Protein AF-A0A1V6IXZ2-F1 (afdb_monomer_lite)

Secondary structure (DSSP, 8-state):
--EEHHHHHTTSS---TTEEEEEEEE--------TT--S----EEEEEEEE-TT--S--TT-EEE--GGG-EE--EES-S-TTEEEEEEEGGG-EE----

Foldseek 3Di:
DEAEPVCQQVVVDADDDQKWKKKWAFDPPPDDDDPPPPDDPGPTQIFTRHGHPVDDPDDGGFGWDFDPVQWAWGRYPPDPDPRITMTMGHPVRIDGPDDD

Structure (mmCIF, N/CA/C/O backbone):
data_AF-A0A1V6IXZ2-F1
#
_entry.id   AF-A0A1V6IXZ2-F1
#
loop_
_atom_site.group_PDB
_atom_site.id
_atom_site.type_symbol
_atom_site.label_atom_id
_atom_site.label_alt_id
_atom_site.label_comp_id
_atom_site.label_asym_id
_atom_site.label_entity_id
_atom_site.label_seq_id
_atom_site.pdbx_PDB_ins_code
_atom_site.Cartn_x
_atom_site.Cartn_y
_atom_site.Cartn_z
_atom_site.occupancy
_atom_site.B_iso_or_equiv
_atom_site.auth_seq_id
_atom_site.auth_comp_id
_atom_site.auth_asym_id
_atom_site.auth_atom_id
_atom_site.pdbx_PDB_model_num
ATOM 1 N N . MET A 1 1 ? 4.655 15.621 9.833 1.00 72.44 1 MET A N 1
ATOM 2 C CA . MET A 1 1 ? 3.452 14.875 10.262 1.00 72.44 1 MET A CA 1
ATOM 3 C C . MET A 1 1 ? 3.804 13.398 10.223 1.00 72.44 1 MET A C 1
ATOM 5 O O . MET A 1 1 ? 4.458 13.004 9.269 1.00 72.44 1 MET A O 1
ATOM 9 N N . LYS A 1 2 ? 3.493 12.631 11.270 1.00 83.12 2 LYS A N 1
ATOM 10 C CA . LYS A 1 2 ? 3.739 11.180 11.342 1.00 83.12 2 LYS A CA 1
ATOM 11 C C . LYS A 1 2 ? 2.387 10.485 11.492 1.00 83.12 2 LYS A C 1
ATOM 13 O O . LYS A 1 2 ? 1.520 11.062 12.144 1.00 83.12 2 LYS A O 1
ATOM 18 N N . ILE A 1 3 ? 2.207 9.325 10.872 1.00 87.56 3 ILE A N 1
ATOM 19 C CA . ILE A 1 3 ? 0.941 8.575 10.873 1.00 87.56 3 ILE A CA 1
ATOM 20 C C . ILE A 1 3 ? 1.142 7.318 11.716 1.00 87.56 3 ILE A C 1
ATOM 22 O O . ILE A 1 3 ? 2.151 6.642 11.544 1.00 87.56 3 ILE A O 1
ATOM 26 N N . ASP A 1 4 ? 0.236 7.003 12.634 1.00 91.12 4 ASP A N 1
ATOM 27 C CA . ASP A 1 4 ? 0.302 5.728 13.350 1.00 91.12 4 ASP A CA 1
ATOM 28 C C . ASP A 1 4 ? -0.159 4.579 12.437 1.00 91.12 4 ASP A C 1
ATOM 30 O O . ASP A 1 4 ? -1.149 4.718 11.713 1.00 91.12 4 ASP A O 1
ATOM 34 N N . GLU A 1 5 ? 0.554 3.449 12.446 1.00 89.88 5 GLU A N 1
ATOM 35 C CA . GLU A 1 5 ? 0.181 2.272 11.652 1.00 89.88 5 GLU A CA 1
ATOM 36 C C . GLU A 1 5 ? -1.262 1.825 11.933 1.00 89.88 5 GLU A C 1
ATOM 38 O O . GLU A 1 5 ? -2.000 1.510 11.000 1.00 89.88 5 GLU A O 1
ATOM 43 N N . GLU A 1 6 ? -1.713 1.840 13.188 1.00 89.62 6 GLU A N 1
ATOM 44 C CA . GLU A 1 6 ? -3.077 1.425 13.517 1.00 89.62 6 GLU A CA 1
ATOM 45 C C . GLU A 1 6 ? -4.114 2.419 12.996 1.00 89.62 6 GLU A C 1
ATOM 47 O O . GLU A 1 6 ? -5.197 2.012 12.581 1.00 89.62 6 GLU A O 1
ATOM 52 N N . GLU A 1 7 ? -3.815 3.716 12.971 1.00 89.88 7 GLU A N 1
ATOM 53 C CA . GLU A 1 7 ? -4.718 4.709 12.379 1.00 89.88 7 GLU A CA 1
ATOM 54 C C . GLU A 1 7 ? -4.836 4.543 10.863 1.00 89.88 7 GLU A C 1
ATOM 56 O O . GLU A 1 7 ? -5.934 4.687 10.317 1.00 89.88 7 GLU A O 1
ATOM 61 N N . LEU A 1 8 ? -3.729 4.201 10.201 1.00 88.81 8 LEU A N 1
ATOM 62 C CA . LEU A 1 8 ? -3.698 3.915 8.770 1.00 88.81 8 LEU A CA 1
ATOM 63 C C . LEU A 1 8 ? -4.505 2.654 8.438 1.00 88.81 8 LEU A C 1
ATOM 65 O O . LEU A 1 8 ? -5.396 2.698 7.595 1.00 88.81 8 LEU A O 1
ATOM 69 N N . LEU A 1 9 ? -4.230 1.542 9.123 1.00 88.81 9 LEU A N 1
ATOM 70 C CA . LEU A 1 9 ? -4.850 0.246 8.826 1.00 88.81 9 LEU A CA 1
ATOM 71 C C . LEU A 1 9 ? -6.330 0.175 9.223 1.00 88.81 9 LEU A C 1
ATOM 73 O O . LEU A 1 9 ? -7.093 -0.555 8.599 1.00 88.81 9 LEU A O 1
ATOM 77 N N . ASN A 1 10 ? -6.756 0.942 10.231 1.00 89.50 10 ASN A N 1
ATOM 78 C CA . ASN A 1 10 ? -8.168 1.035 10.617 1.00 89.50 10 ASN A CA 1
ATOM 79 C C . ASN A 1 10 ? -8.953 2.079 9.799 1.00 89.50 10 ASN A C 1
ATOM 81 O O . ASN A 1 10 ? -10.112 2.346 10.112 1.00 89.50 10 ASN A O 1
ATOM 85 N N . GLY A 1 11 ? -8.334 2.713 8.795 1.00 84.25 11 GLY A N 1
ATOM 86 C CA . GLY A 1 11 ? -8.993 3.695 7.930 1.00 84.25 11 GLY A CA 1
ATOM 87 C C . GLY A 1 11 ? -9.352 5.019 8.615 1.00 84.25 11 GLY A C 1
ATOM 88 O O . GLY A 1 11 ? -10.169 5.773 8.092 1.00 84.25 11 GLY A O 1
ATOM 89 N N . LYS A 1 12 ? -8.759 5.332 9.778 1.00 88.44 12 LYS A N 1
ATOM 90 C CA . LYS A 1 12 ? -8.908 6.655 10.419 1.00 88.44 12 LYS A CA 1
ATOM 91 C C . LYS A 1 12 ? -8.182 7.733 9.624 1.00 88.44 12 LYS A C 1
ATOM 93 O O . LYS A 1 12 ? -8.614 8.884 9.596 1.00 88.44 12 LYS A O 1
ATOM 98 N N . TRP A 1 13 ? -7.081 7.350 8.984 1.00 89.94 13 TRP A N 1
ATOM 99 C CA . TRP A 1 13 ? -6.377 8.175 8.019 1.00 89.94 13 TRP A CA 1
ATOM 100 C C . TRP A 1 13 ? -6.691 7.689 6.604 1.00 89.94 13 TRP A C 1
ATOM 102 O O . TRP A 1 13 ? -6.533 6.508 6.303 1.00 89.94 13 TRP A O 1
ATOM 112 N N . ILE A 1 14 ? -7.128 8.603 5.736 1.00 88.69 14 ILE A N 1
ATOM 113 C CA . ILE A 1 14 ? -7.563 8.287 4.372 1.00 88.69 14 ILE A CA 1
ATOM 114 C C . ILE A 1 14 ? -6.770 9.159 3.390 1.00 88.69 14 ILE A C 1
ATOM 116 O O . ILE A 1 14 ? -6.729 10.384 3.576 1.00 88.69 14 ILE A O 1
ATOM 120 N N . PRO A 1 15 ? -6.135 8.569 2.359 1.00 90.00 15 PRO A N 1
ATOM 121 C CA . PRO A 1 15 ? -5.463 9.340 1.322 1.00 90.00 15 PRO A CA 1
ATOM 122 C C . PRO A 1 15 ? -6.478 10.145 0.495 1.00 90.00 15 PRO A C 1
ATOM 124 O O . PRO A 1 15 ? -7.631 9.756 0.352 1.00 90.00 15 PRO A O 1
ATOM 127 N N . ARG A 1 16 ? -6.040 11.285 -0.044 1.00 90.06 16 ARG A N 1
ATOM 128 C CA . ARG A 1 16 ? -6.844 12.181 -0.897 1.00 90.06 16 ARG A CA 1
ATOM 129 C C . ARG A 1 16 ? -6.164 12.404 -2.243 1.00 90.06 16 ARG A C 1
ATOM 131 O O . ARG A 1 16 ? -5.010 12.014 -2.406 1.00 90.06 16 ARG A O 1
ATOM 138 N N . ASP A 1 17 ? -6.822 13.101 -3.161 1.00 89.81 17 ASP A N 1
ATOM 139 C CA . ASP A 1 17 ? -6.300 13.498 -4.472 1.00 89.81 17 ASP A CA 1
ATOM 140 C C . ASP A 1 17 ? -5.939 12.313 -5.380 1.00 89.81 17 ASP A C 1
ATOM 142 O O . ASP A 1 17 ? -4.899 12.334 -6.043 1.00 89.81 17 ASP A O 1
ATOM 146 N N . GLN A 1 18 ? -6.757 11.262 -5.420 1.00 90.44 18 GLN A N 1
ATOM 147 C CA . GLN A 1 18 ? -6.491 10.045 -6.202 1.00 90.44 18 GLN A CA 1
ATOM 148 C C . GLN A 1 18 ? -5.194 9.336 -5.763 1.00 90.44 18 GLN A C 1
ATOM 150 O O . GLN A 1 18 ? -4.518 8.678 -6.565 1.00 90.44 18 GLN A O 1
ATOM 155 N N . ASN A 1 19 ? -4.800 9.514 -4.497 1.00 92.38 19 ASN A N 1
ATOM 156 C CA . ASN A 1 19 ? -3.670 8.803 -3.913 1.00 92.38 19 ASN A CA 1
ATOM 157 C C . ASN A 1 19 ? -4.116 7.450 -3.354 1.00 92.38 19 ASN A C 1
ATOM 159 O O . ASN A 1 19 ? -5.209 7.282 -2.819 1.00 92.38 19 ASN A O 1
ATOM 163 N N . VAL A 1 20 ? -3.206 6.493 -3.424 1.00 92.50 20 VAL A N 1
ATOM 164 C CA . VAL A 1 20 ? -3.357 5.145 -2.891 1.00 92.50 20 VAL A CA 1
ATOM 165 C C . VAL A 1 20 ? -2.156 4.872 -2.009 1.00 92.50 20 VAL A C 1
ATOM 167 O O . VAL A 1 20 ? -1.022 5.135 -2.414 1.00 92.50 20 VAL A O 1
ATOM 170 N N . VAL A 1 21 ? -2.398 4.355 -0.810 1.00 94.31 21 VAL A N 1
ATOM 171 C CA . VAL A 1 21 ? -1.346 3.896 0.092 1.00 94.31 21 VAL A CA 1
ATOM 172 C C . VAL A 1 21 ? -1.142 2.408 -0.091 1.00 94.31 21 VAL A C 1
ATOM 174 O O . VAL A 1 21 ? -2.093 1.624 -0.077 1.00 94.31 21 VAL A O 1
ATOM 177 N N . VAL A 1 22 ? 0.119 2.025 -0.207 1.00 93.00 22 VAL A N 1
ATOM 178 C CA . VAL A 1 22 ? 0.554 0.644 -0.320 1.00 93.00 22 VAL A CA 1
ATOM 179 C C . VAL A 1 22 ? 1.515 0.286 0.809 1.00 93.00 22 VAL A C 1
ATOM 181 O O . VAL A 1 22 ? 2.328 1.105 1.242 1.00 93.00 22 VAL A O 1
ATOM 184 N N . ALA A 1 23 ? 1.422 -0.955 1.271 1.00 92.44 23 ALA A N 1
ATOM 185 C CA . ALA A 1 23 ? 2.417 -1.607 2.102 1.00 92.44 23 ALA A CA 1
ATOM 186 C C . ALA A 1 23 ? 3.344 -2.429 1.207 1.00 92.44 23 ALA A C 1
ATOM 188 O O . ALA A 1 23 ? 2.896 -3.274 0.432 1.00 92.44 23 ALA A O 1
ATOM 189 N N . ILE A 1 24 ? 4.639 -2.178 1.328 1.00 89.62 24 ILE A N 1
ATOM 190 C CA . ILE A 1 24 ? 5.702 -2.825 0.572 1.00 89.62 24 ILE A CA 1
ATOM 191 C C . ILE A 1 24 ? 6.412 -3.766 1.533 1.00 89.62 24 ILE A C 1
ATOM 193 O O . ILE A 1 24 ? 7.138 -3.316 2.422 1.00 89.62 24 ILE A O 1
ATOM 197 N N . ARG A 1 25 ? 6.217 -5.075 1.362 1.00 86.38 25 ARG A N 1
ATOM 198 C CA . ARG A 1 25 ? 6.94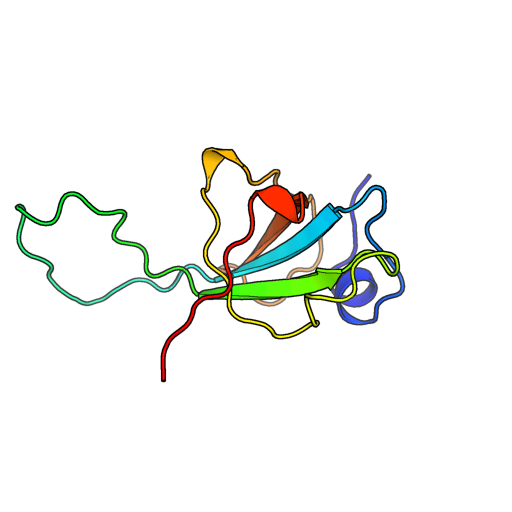9 -6.076 2.144 1.00 86.38 25 ARG A CA 1
ATOM 199 C C . ARG A 1 25 ? 8.247 -6.437 1.447 1.00 86.38 25 ARG A C 1
ATOM 201 O O . ARG A 1 25 ? 8.256 -6.913 0.312 1.00 86.38 25 ARG A O 1
ATOM 208 N N . GLN A 1 26 ? 9.360 -6.219 2.134 1.00 76.00 26 GLN A N 1
ATOM 209 C CA . GLN A 1 26 ? 10.674 -6.639 1.665 1.00 76.00 26 GLN A CA 1
ATOM 210 C C . GLN A 1 26 ? 10.893 -8.113 2.010 1.00 76.00 26 GLN A C 1
ATOM 212 O O . GLN A 1 26 ? 11.428 -8.462 3.061 1.00 76.00 26 GLN A O 1
ATOM 217 N N . THR A 1 27 ? 10.472 -9.009 1.122 1.00 60.16 27 THR A N 1
ATOM 218 C CA . THR A 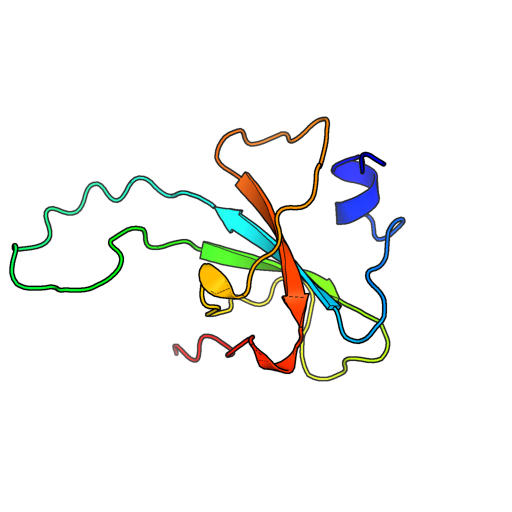1 27 ? 10.842 -10.422 1.213 1.00 60.16 27 THR A CA 1
ATOM 219 C C . THR A 1 27 ? 12.288 -10.582 0.756 1.00 60.16 27 THR A C 1
ATOM 221 O O . THR A 1 27 ? 12.605 -10.326 -0.405 1.00 60.16 27 THR A O 1
ATOM 224 N N . LYS A 1 28 ? 13.188 -11.006 1.656 1.00 52.34 28 LYS A N 1
ATOM 225 C CA . LYS A 1 28 ? 14.514 -11.496 1.254 1.00 52.34 28 LYS A CA 1
ATOM 226 C C . LYS A 1 28 ? 14.296 -12.718 0.365 1.00 52.34 28 LYS A C 1
ATOM 228 O O . LYS A 1 28 ? 13.927 -13.781 0.861 1.00 52.34 28 LYS A O 1
ATOM 233 N N . SER A 1 29 ? 14.472 -12.559 -0.941 1.00 46.75 29 SER A N 1
ATOM 234 C CA . SER A 1 29 ? 14.433 -13.691 -1.857 1.00 46.75 29 SER A CA 1
ATOM 235 C C . SER A 1 29 ? 15.669 -14.553 -1.585 1.00 46.75 29 SER A C 1
ATOM 237 O O . SER A 1 29 ? 16.791 -14.116 -1.809 1.00 46.75 29 SER A O 1
ATOM 239 N N . ASN A 1 30 ? 15.479 -15.769 -1.066 1.00 42.25 30 ASN A N 1
ATOM 240 C CA . ASN A 1 30 ? 16.538 -16.785 -0.952 1.00 42.25 30 ASN A CA 1
ATOM 241 C C . ASN A 1 30 ? 16.765 -17.527 -2.290 1.00 42.25 30 ASN A C 1
ATOM 243 O O . ASN A 1 30 ? 17.363 -18.601 -2.318 1.00 42.25 30 ASN A O 1
ATOM 247 N N . VAL A 1 31 ? 16.246 -16.990 -3.397 1.00 42.62 31 VAL A N 1
ATOM 248 C CA . VAL A 1 31 ? 16.361 -17.583 -4.729 1.00 42.62 31 VAL A CA 1
ATOM 249 C C . VAL A 1 31 ? 17.618 -17.027 -5.392 1.00 42.62 31 VAL A C 1
ATOM 251 O O . VAL A 1 31 ? 17.744 -15.820 -5.570 1.00 42.62 31 VAL A O 1
ATOM 254 N N . ILE A 1 32 ? 18.555 -17.910 -5.739 1.00 42.62 32 ILE A N 1
ATOM 255 C CA . ILE A 1 32 ? 19.715 -17.577 -6.572 1.00 42.62 32 ILE A CA 1
ATOM 256 C C . ILE A 1 32 ? 19.188 -17.367 -7.994 1.00 42.62 32 ILE A C 1
ATOM 258 O O . ILE A 1 32 ? 18.769 -18.327 -8.641 1.00 42.62 32 ILE A O 1
ATOM 262 N N . ILE A 1 33 ? 19.164 -16.120 -8.457 1.00 47.41 33 ILE A N 1
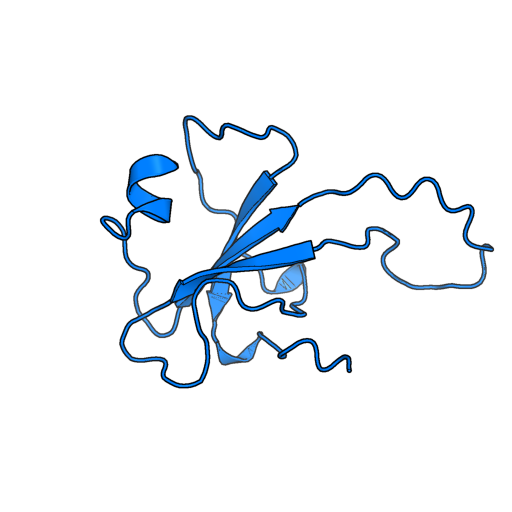ATOM 263 C CA . ILE A 1 33 ? 18.690 -15.750 -9.793 1.00 47.41 33 ILE A CA 1
ATOM 264 C C . ILE A 1 33 ? 19.929 -15.482 -10.667 1.00 47.41 33 ILE A C 1
ATOM 266 O O . ILE A 1 33 ? 20.831 -14.764 -10.235 1.00 47.41 33 ILE A O 1
ATOM 270 N N . PRO A 1 34 ? 20.050 -16.115 -11.850 1.00 35.38 34 PRO A N 1
ATOM 271 C CA . PRO A 1 34 ? 21.229 -15.987 -12.702 1.00 35.38 34 PRO A CA 1
ATOM 272 C C . PRO A 1 34 ? 21.386 -14.560 -13.251 1.00 35.38 34 PRO A C 1
ATOM 274 O O . PRO A 1 34 ? 20.409 -13.938 -13.665 1.00 35.38 34 PRO A O 1
ATOM 277 N N . GLU A 1 35 ? 22.637 -14.088 -13.318 1.00 40.69 35 GLU A N 1
ATOM 278 C CA . GLU A 1 35 ? 23.107 -12.707 -13.593 1.00 40.69 35 GLU A CA 1
ATOM 279 C C . GLU A 1 35 ? 22.609 -12.036 -14.894 1.00 40.69 35 GLU A C 1
ATOM 281 O O . GLU A 1 35 ? 22.972 -10.902 -15.194 1.00 40.69 35 GLU A O 1
ATOM 286 N N . THR A 1 36 ? 21.771 -12.701 -15.688 1.00 40.25 36 THR A N 1
ATOM 287 C CA . THR A 1 36 ? 21.188 -12.157 -16.927 1.00 40.25 36 THR A CA 1
ATOM 288 C C . THR A 1 36 ? 19.754 -11.647 -16.760 1.00 40.25 36 THR A C 1
ATOM 290 O O . THR A 1 36 ? 19.225 -11.010 -17.674 1.00 40.25 36 THR A O 1
ATOM 293 N N . ALA A 1 37 ? 19.127 -11.859 -15.598 1.00 43.66 37 ALA A N 1
ATOM 294 C CA . ALA A 1 37 ? 17.835 -11.270 -15.264 1.00 43.66 37 ALA A CA 1
ATOM 295 C C . ALA A 1 37 ? 18.028 -9.821 -14.794 1.00 43.66 37 ALA A C 1
ATOM 297 O O . ALA A 1 37 ? 18.272 -9.530 -13.629 1.00 43.66 37 ALA A O 1
ATOM 298 N N . ASN A 1 38 ? 17.939 -8.883 -15.732 1.00 42.03 38 ASN A N 1
ATOM 299 C CA . ASN A 1 38 ? 18.056 -7.450 -15.476 1.00 42.03 38 ASN A CA 1
ATOM 300 C C . ASN A 1 38 ? 16.764 -6.889 -14.835 1.00 42.03 38 ASN A C 1
ATOM 302 O O . ASN A 1 38 ? 16.113 -5.998 -15.384 1.00 42.03 38 ASN A O 1
ATOM 306 N N . THR A 1 39 ? 16.326 -7.461 -13.712 1.00 41.56 39 THR A N 1
ATOM 307 C CA . THR A 1 39 ? 15.021 -7.176 -13.102 1.00 41.56 39 THR A CA 1
ATOM 308 C C . THR A 1 39 ? 15.098 -7.214 -11.582 1.00 41.56 39 THR A C 1
ATOM 310 O O . THR A 1 39 ? 14.979 -8.278 -11.005 1.00 41.56 39 THR A O 1
ATOM 313 N N . SER A 1 40 ? 15.235 -6.045 -10.942 1.00 44.00 40 SER A N 1
ATOM 314 C CA . SER A 1 40 ? 14.598 -5.700 -9.653 1.00 44.00 40 SER A CA 1
ATOM 315 C C . SER A 1 40 ? 14.321 -6.881 -8.692 1.00 44.00 40 SER A C 1
ATOM 317 O O . SER A 1 40 ? 13.166 -7.135 -8.349 1.00 44.00 40 SER A O 1
ATOM 319 N N . ASP A 1 41 ? 15.361 -7.592 -8.245 1.00 42.62 41 ASP A N 1
ATOM 320 C CA . ASP A 1 41 ? 15.264 -8.890 -7.543 1.00 42.62 41 ASP A CA 1
ATOM 321 C C . ASP A 1 41 ? 14.843 -8.823 -6.069 1.00 42.62 41 ASP A C 1
ATOM 323 O O . ASP A 1 41 ? 15.182 -9.652 -5.222 1.00 42.62 41 ASP A O 1
ATOM 327 N N . TYR A 1 42 ? 13.999 -7.858 -5.762 1.00 46.19 42 TYR A N 1
ATOM 328 C CA . TYR A 1 42 ? 13.095 -7.988 -4.650 1.00 46.19 42 TYR A CA 1
ATOM 329 C C . TYR A 1 42 ? 11.703 -8.200 -5.236 1.00 46.19 42 TYR A C 1
ATOM 331 O O . TYR A 1 42 ? 11.069 -7.278 -5.756 1.00 46.19 42 TYR A O 1
ATOM 339 N N . LEU A 1 43 ? 11.208 -9.433 -5.131 1.00 51.97 43 LEU A N 1
ATOM 340 C CA . LEU A 1 43 ? 9.776 -9.697 -5.199 1.00 51.97 43 LEU A CA 1
ATOM 341 C C . LEU A 1 43 ? 9.143 -8.985 -4.005 1.00 51.97 43 LEU A C 1
ATOM 343 O O . LEU A 1 43 ? 9.022 -9.540 -2.913 1.00 51.97 43 LEU A O 1
ATOM 347 N N . HIS A 1 44 ? 8.824 -7.713 -4.196 1.00 64.25 44 HIS A N 1
ATOM 348 C CA . HIS A 1 44 ? 8.079 -6.947 -3.226 1.00 64.25 44 HIS A CA 1
ATOM 349 C C . HIS A 1 44 ? 6.612 -7.282 -3.420 1.00 64.25 44 HIS A C 1
ATOM 351 O O . HIS A 1 44 ? 6.020 -6.978 -4.457 1.00 64.25 44 HIS A O 1
ATOM 357 N N . ASP A 1 45 ? 6.028 -7.930 -2.420 1.00 78.38 45 ASP A N 1
ATOM 358 C CA . ASP A 1 45 ? 4.580 -7.969 -2.319 1.00 78.38 45 ASP A CA 1
ATOM 359 C C . ASP A 1 45 ? 4.129 -6.560 -1.914 1.00 78.38 45 ASP A C 1
ATOM 361 O O . ASP A 1 45 ? 4.318 -6.129 -0.773 1.00 78.38 45 ASP A O 1
ATOM 365 N N . ILE A 1 46 ? 3.600 -5.828 -2.898 1.00 87.81 46 ILE A N 1
ATOM 366 C CA . ILE A 1 46 ? 3.008 -4.505 -2.720 1.00 87.81 46 ILE A CA 1
ATOM 367 C C . ILE A 1 46 ? 1.498 -4.692 -2.615 1.00 87.81 46 ILE A C 1
ATOM 369 O O . ILE A 1 46 ? 0.856 -5.175 -3.551 1.00 87.81 46 ILE A O 1
ATOM 373 N N . ILE A 1 47 ? 0.948 -4.338 -1.459 1.00 90.75 47 ILE A N 1
ATOM 374 C CA . ILE A 1 47 ? -0.461 -4.535 -1.118 1.00 90.75 47 ILE A CA 1
ATOM 375 C C . ILE A 1 47 ? -1.089 -3.175 -0.852 1.00 90.75 47 ILE A C 1
ATOM 377 O O . ILE A 1 47 ? -0.530 -2.370 -0.111 1.00 90.75 47 ILE A O 1
ATOM 381 N N . VAL A 1 48 ? -2.257 -2.916 -1.424 1.00 91.31 48 VAL A N 1
ATOM 382 C CA . VAL A 1 48 ? -3.029 -1.701 -1.149 1.00 91.31 48 VAL A CA 1
ATOM 383 C C . VAL A 1 48 ? -3.565 -1.741 0.284 1.00 91.31 48 VAL A C 1
ATOM 385 O O . VAL A 1 48 ? -4.215 -2.706 0.674 1.00 91.31 48 VAL A O 1
ATOM 388 N N . VAL A 1 49 ? -3.313 -0.696 1.074 1.00 93.06 49 VAL A N 1
ATOM 389 C CA . VAL A 1 49 ? -3.768 -0.608 2.479 1.00 93.06 49 VAL A CA 1
ATOM 390 C C . VAL A 1 49 ? -4.729 0.543 2.738 1.00 93.06 49 VAL A C 1
ATOM 392 O O . VAL A 1 49 ? -5.516 0.470 3.675 1.00 93.06 49 VAL A O 1
ATOM 395 N N . ALA A 1 50 ? -4.708 1.580 1.903 1.00 93.31 50 ALA A N 1
ATOM 396 C CA . ALA A 1 50 ? -5.712 2.633 1.928 1.00 93.31 50 ALA A CA 1
ATOM 397 C C . ALA A 1 50 ? -5.903 3.197 0.522 1.00 93.31 50 ALA A C 1
ATOM 399 O O . ALA A 1 50 ? -4.945 3.334 -0.241 1.00 93.31 50 ALA A O 1
ATOM 400 N N . VAL A 1 51 ? -7.139 3.539 0.187 1.00 92.94 51 VAL A N 1
ATOM 401 C CA . VAL A 1 51 ? -7.532 4.034 -1.132 1.00 92.94 51 VAL A CA 1
ATOM 402 C C . VAL A 1 51 ? -8.337 5.309 -0.930 1.00 92.94 51 VAL A C 1
ATOM 404 O O . VAL A 1 51 ? -9.113 5.403 0.022 1.00 92.94 51 VAL A O 1
ATOM 407 N N . ASP A 1 52 ? -8.120 6.298 -1.792 1.00 93.44 52 ASP A N 1
ATOM 408 C CA . ASP A 1 52 ? -8.982 7.475 -1.843 1.00 93.44 52 ASP A CA 1
ATOM 409 C C . ASP A 1 52 ? -10.412 7.029 -2.218 1.00 93.44 52 ASP A C 1
ATOM 411 O O . ASP A 1 52 ? -10.561 6.318 -3.213 1.00 93.44 52 ASP A O 1
ATOM 415 N N . PRO A 1 53 ? -11.462 7.416 -1.469 1.00 90.56 53 PRO A N 1
ATOM 416 C CA . PRO A 1 53 ? -12.849 7.039 -1.751 1.00 90.56 53 PRO A CA 1
ATOM 417 C C . PRO A 1 53 ? -13.335 7.345 -3.175 1.00 90.56 53 PRO A C 1
ATOM 419 O O . PRO A 1 53 ? -14.287 6.716 -3.641 1.00 90.56 53 PRO A O 1
ATOM 422 N N . ASP A 1 54 ? -12.703 8.293 -3.868 1.00 91.19 54 ASP A N 1
ATOM 423 C CA . ASP A 1 54 ? -13.034 8.626 -5.255 1.00 91.19 54 ASP A CA 1
ATOM 424 C C . ASP A 1 54 ? -12.540 7.571 -6.268 1.00 91.19 54 ASP A C 1
ATOM 426 O O . ASP A 1 54 ? -12.972 7.569 -7.425 1.00 91.19 54 ASP A O 1
ATOM 430 N N . ILE A 1 55 ? -11.658 6.657 -5.858 1.00 89.31 55 ILE A N 1
ATOM 431 C CA . ILE A 1 55 ? -11.128 5.567 -6.682 1.00 89.31 55 ILE A CA 1
ATOM 432 C C . ILE A 1 55 ? -12.026 4.335 -6.532 1.00 89.31 55 ILE A C 1
ATOM 434 O O . ILE A 1 55 ? -12.153 3.772 -5.448 1.00 89.31 55 ILE A O 1
ATOM 438 N N . LYS A 1 56 ? -12.616 3.870 -7.639 1.00 86.00 56 LYS A N 1
ATOM 439 C CA . LYS A 1 56 ? -13.539 2.714 -7.645 1.00 86.00 56 LYS A CA 1
ATOM 440 C C . LYS A 1 56 ? -12.909 1.396 -8.096 1.00 86.00 56 LYS A C 1
ATOM 442 O O . LYS A 1 56 ? -13.479 0.339 -7.849 1.00 86.00 56 LYS A O 1
ATOM 447 N N . ASP A 1 57 ? -11.749 1.463 -8.744 1.00 85.31 57 ASP A N 1
ATOM 448 C CA . ASP A 1 57 ? -11.131 0.319 -9.431 1.00 85.31 57 ASP A CA 1
ATOM 449 C C . ASP A 1 57 ? -10.025 -0.367 -8.606 1.00 85.31 57 ASP A C 1
ATOM 451 O O . ASP A 1 57 ? -9.326 -1.243 -9.113 1.00 85.31 57 ASP A O 1
ATOM 455 N N . LEU A 1 58 ? -9.833 0.051 -7.351 1.00 87.75 58 LEU A N 1
ATOM 456 C CA . LEU A 1 58 ? -8.844 -0.501 -6.424 1.00 87.75 58 LEU A CA 1
ATOM 457 C C . LEU A 1 58 ? -9.479 -0.748 -5.063 1.00 87.75 58 LEU A C 1
ATOM 459 O O . LEU A 1 58 ? -10.168 0.119 -4.528 1.00 87.75 58 LEU A O 1
ATOM 463 N N . ASN A 1 59 ? -9.181 -1.902 -4.479 1.00 89.81 59 ASN A N 1
ATOM 464 C CA . ASN A 1 59 ? -9.637 -2.280 -3.152 1.00 89.81 59 ASN A CA 1
ATOM 465 C C . ASN A 1 59 ? -8.461 -2.440 -2.188 1.00 89.81 59 ASN A C 1
ATOM 467 O O . ASN A 1 59 ? -7.338 -2.786 -2.562 1.00 89.81 59 ASN A O 1
ATOM 471 N N . ILE A 1 60 ? -8.739 -2.217 -0.905 1.00 90.88 60 ILE A N 1
ATOM 472 C CA . ILE A 1 60 ? -7.803 -2.550 0.169 1.00 90.88 60 ILE A CA 1
ATOM 473 C C . ILE A 1 60 ? -7.575 -4.068 0.159 1.00 90.88 60 ILE A C 1
ATOM 475 O O . ILE A 1 60 ? -8.526 -4.846 0.147 1.00 90.88 60 ILE A O 1
ATOM 479 N N . GLY A 1 61 ? -6.309 -4.481 0.174 1.00 89.44 61 GLY A N 1
ATOM 480 C CA . GLY A 1 61 ? -5.876 -5.874 0.060 1.00 89.44 61 GLY A CA 1
ATOM 481 C C . GLY A 1 61 ? -5.412 -6.281 -1.340 1.00 89.44 61 GLY A C 1
ATOM 482 O O . GLY A 1 61 ? -4.763 -7.322 -1.466 1.00 89.44 61 GLY A O 1
ATOM 483 N N . ASP A 1 62 ? -5.664 -5.469 -2.372 1.00 89.00 62 ASP A N 1
ATOM 484 C CA . ASP A 1 62 ? -5.241 -5.788 -3.736 1.00 89.00 62 ASP A CA 1
ATOM 485 C C . ASP A 1 62 ? -3.713 -5.829 -3.852 1.00 89.00 62 ASP A C 1
ATOM 487 O O . ASP A 1 62 ? -2.998 -4.936 -3.382 1.00 89.00 62 ASP A O 1
ATOM 491 N N . LYS A 1 63 ? -3.204 -6.870 -4.522 1.00 88.25 63 LYS A N 1
ATOM 492 C CA . LYS A 1 63 ? -1.789 -6.973 -4.891 1.00 88.25 63 LYS A CA 1
ATOM 493 C C . LYS A 1 63 ? -1.540 -6.219 -6.189 1.00 88.25 63 LYS A C 1
ATOM 495 O O . LYS A 1 63 ? -2.170 -6.486 -7.215 1.00 88.25 63 LYS A O 1
ATOM 500 N N . VAL A 1 64 ? -0.575 -5.311 -6.165 1.00 86.62 64 VAL A N 1
ATOM 501 C CA . VAL A 1 64 ? -0.319 -4.399 -7.282 1.00 86.62 64 VAL A CA 1
ATOM 502 C C . VAL A 1 64 ? 1.140 -4.397 -7.714 1.00 86.62 64 VAL A C 1
ATOM 504 O O . VAL A 1 64 ? 2.037 -4.806 -6.981 1.00 86.62 64 VAL A O 1
ATOM 507 N N . ILE A 1 65 ? 1.373 -3.930 -8.935 1.00 84.56 65 ILE A N 1
ATOM 508 C CA . ILE A 1 65 ? 2.687 -3.608 -9.477 1.00 84.56 65 ILE A CA 1
ATOM 509 C C . ILE A 1 65 ? 2.753 -2.090 -9.626 1.00 84.56 65 ILE A C 1
ATOM 511 O O . ILE A 1 65 ? 1.923 -1.484 -10.304 1.00 84.56 65 ILE A O 1
ATOM 515 N N . VAL A 1 66 ? 3.765 -1.478 -9.023 1.00 83.31 66 VAL A N 1
ATOM 516 C CA . VAL A 1 66 ? 4.050 -0.046 -9.144 1.00 83.31 66 VAL A CA 1
ATOM 517 C C . VAL A 1 66 ? 5.560 0.165 -9.177 1.00 83.31 66 VAL A C 1
ATOM 519 O O . VAL A 1 66 ? 6.318 -0.583 -8.562 1.00 83.31 66 VAL A O 1
ATOM 522 N N . SER A 1 67 ? 6.004 1.167 -9.934 1.00 81.12 67 SER A N 1
ATOM 523 C CA . SER A 1 67 ? 7.414 1.550 -9.982 1.00 81.12 67 SER A CA 1
ATOM 524 C C . SER A 1 67 ? 7.838 2.234 -8.684 1.00 81.12 67 SER A C 1
ATOM 526 O O . SER A 1 67 ? 7.163 3.152 -8.219 1.00 81.12 67 SER A O 1
ATOM 528 N N . TYR A 1 68 ? 9.009 1.871 -8.158 1.00 79.81 68 TYR A N 1
ATOM 529 C CA . TYR A 1 68 ? 9.626 2.555 -7.018 1.00 79.81 68 TYR A CA 1
ATOM 530 C C . TYR A 1 68 ? 9.815 4.054 -7.230 1.00 79.81 68 TYR A C 1
ATOM 532 O O . TYR A 1 68 ? 9.634 4.828 -6.299 1.00 79.81 68 TYR A O 1
ATOM 540 N N . ALA A 1 69 ? 10.109 4.478 -8.461 1.00 80.12 69 ALA A N 1
ATOM 541 C CA . ALA A 1 69 ? 10.266 5.896 -8.784 1.00 80.12 69 ALA A CA 1
ATOM 542 C C . ALA A 1 69 ? 8.958 6.700 -8.641 1.00 80.12 69 ALA A C 1
ATOM 544 O O . ALA A 1 69 ? 8.993 7.925 -8.578 1.00 80.12 69 ALA A O 1
ATOM 545 N N . SER A 1 70 ? 7.808 6.021 -8.608 1.00 83.00 70 SER A N 1
ATOM 546 C CA . SER A 1 70 ? 6.478 6.621 -8.464 1.00 83.00 70 SER A CA 1
ATOM 547 C C . SER A 1 70 ? 5.938 6.541 -7.033 1.00 83.00 70 SER A C 1
ATOM 549 O O . SER A 1 70 ? 4.802 6.954 -6.792 1.00 83.00 70 SER A O 1
ATOM 551 N N . LEU A 1 71 ? 6.712 5.983 -6.098 1.00 88.25 71 LEU A N 1
ATOM 552 C CA . LEU A 1 71 ? 6.338 5.827 -4.699 1.00 88.25 71 LEU A CA 1
ATOM 553 C C . LEU A 1 71 ? 6.957 6.939 -3.857 1.00 88.25 71 LEU A C 1
ATOM 555 O O . LEU A 1 71 ? 8.141 7.245 -3.974 1.00 88.25 71 LEU A O 1
ATOM 559 N N . VAL A 1 72 ? 6.148 7.514 -2.974 1.00 90.50 72 VAL A N 1
ATOM 560 C CA . VAL A 1 72 ? 6.602 8.474 -1.969 1.00 90.50 72 VAL A CA 1
ATOM 561 C C . VAL A 1 72 ? 6.408 7.852 -0.597 1.00 90.50 72 VAL A C 1
ATOM 563 O O . VAL A 1 72 ? 5.288 7.518 -0.212 1.00 90.50 72 VAL A O 1
ATOM 566 N N . GLU A 1 73 ? 7.504 7.674 0.135 1.00 90.88 73 GLU A N 1
ATOM 567 C CA . GLU A 1 73 ? 7.484 7.061 1.461 1.00 90.88 73 GLU A CA 1
ATOM 568 C C . GLU A 1 73 ? 6.623 7.872 2.439 1.00 90.88 73 GLU A C 1
ATOM 570 O O . GLU A 1 73 ? 6.718 9.102 2.521 1.00 90.88 73 GLU A O 1
ATOM 575 N N . LEU A 1 74 ? 5.772 7.170 3.187 1.00 89.62 74 LEU A N 1
ATOM 576 C CA . LEU A 1 74 ? 4.991 7.746 4.272 1.00 89.62 74 LEU A CA 1
ATOM 577 C C . LEU A 1 74 ? 5.720 7.531 5.595 1.00 89.62 74 LEU A C 1
ATOM 579 O O . LEU A 1 74 ? 6.021 6.389 5.941 1.00 89.62 74 LEU A O 1
ATOM 583 N N . PRO A 1 75 ? 5.927 8.591 6.394 1.00 88.69 75 PRO A N 1
ATOM 584 C CA . PRO A 1 75 ? 6.482 8.457 7.732 1.00 88.69 75 PRO A CA 1
ATOM 585 C C . PRO A 1 75 ? 5.436 7.849 8.681 1.00 88.69 75 PRO A C 1
ATOM 587 O O . PRO A 1 75 ? 4.729 8.570 9.397 1.00 88.69 75 PRO A O 1
ATOM 590 N N . VAL A 1 76 ? 5.342 6.518 8.676 1.00 90.62 76 VAL A N 1
ATOM 591 C CA . VAL A 1 76 ? 4.494 5.732 9.579 1.00 90.62 76 VAL A CA 1
ATOM 592 C C . VAL A 1 76 ? 5.285 5.346 10.831 1.00 90.62 76 VAL A C 1
ATOM 594 O O . VAL A 1 76 ? 6.443 4.936 10.751 1.00 90.62 76 VAL A O 1
ATOM 597 N N . VAL A 1 77 ? 4.685 5.512 12.006 1.00 90.69 77 VAL A N 1
ATOM 598 C CA . VAL A 1 77 ? 5.264 5.131 13.303 1.00 90.69 77 VAL A CA 1
ATOM 599 C C . VAL A 1 77 ? 4.604 3.872 13.848 1.00 90.69 77 VAL A C 1
ATOM 601 O O . VAL A 1 77 ? 3.530 3.485 13.400 1.00 90.69 77 VAL A O 1
ATOM 604 N N . ASN A 1 78 ? 5.259 3.242 14.828 1.00 89.75 78 ASN A N 1
ATOM 605 C CA . ASN A 1 78 ? 4.773 2.032 15.500 1.00 89.75 78 ASN A CA 1
ATOM 606 C C . ASN A 1 78 ? 4.531 0.837 14.560 1.00 89.75 78 ASN A C 1
ATOM 608 O O . ASN A 1 78 ? 3.754 -0.054 14.886 1.00 89.75 78 ASN A O 1
ATOM 612 N N . VAL A 1 79 ? 5.239 0.797 13.424 1.00 88.19 79 VAL A N 1
ATOM 613 C CA . VAL A 1 79 ? 5.165 -0.295 12.446 1.00 88.19 79 VAL A CA 1
ATOM 614 C C . VAL A 1 79 ? 5.529 -1.630 13.107 1.00 88.19 79 VAL A C 1
ATOM 616 O O . VAL A 1 79 ? 6.652 -1.802 13.596 1.00 88.19 79 VAL A O 1
ATOM 619 N N . LYS A 1 80 ? 4.586 -2.580 13.115 1.00 86.50 80 LYS A N 1
ATOM 620 C CA . LYS A 1 80 ? 4.740 -3.904 13.746 1.00 86.50 80 LYS A CA 1
ATOM 621 C C . LYS A 1 80 ? 5.783 -4.771 13.035 1.00 86.50 80 LYS A C 1
ATOM 623 O O . LYS A 1 80 ? 6.559 -5.458 13.698 1.00 86.50 80 LYS A O 1
ATOM 628 N N . ASP A 1 81 ? 5.828 -4.730 11.702 1.00 85.50 81 ASP A N 1
ATOM 629 C CA . ASP A 1 81 ? 6.809 -5.461 10.887 1.00 85.50 81 ASP A CA 1
ATOM 630 C C . ASP A 1 81 ? 7.893 -4.527 10.338 1.00 85.50 81 ASP A C 1
ATOM 632 O O . 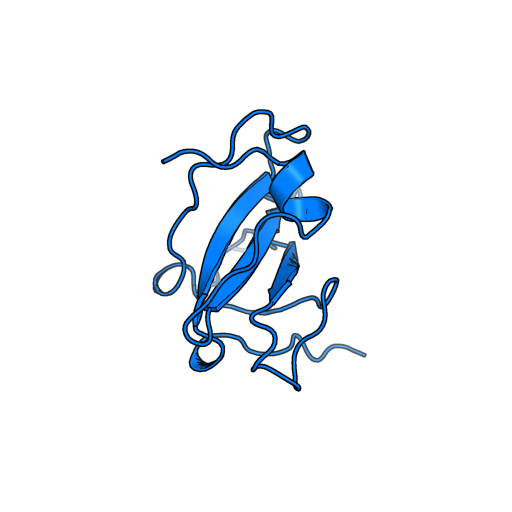ASP A 1 81 ? 7.656 -3.735 9.431 1.00 85.50 81 ASP A O 1
ATOM 636 N N . LYS A 1 82 ? 9.124 -4.681 10.835 1.00 81.69 82 LYS A N 1
ATOM 637 C CA . LYS A 1 82 ? 10.278 -3.863 10.424 1.00 81.69 82 LYS A CA 1
ATOM 638 C C . LYS A 1 82 ? 10.657 -4.003 8.944 1.00 81.69 82 LYS A C 1
ATOM 640 O O . LYS A 1 82 ? 11.447 -3.197 8.465 1.00 81.69 82 LYS A O 1
ATOM 645 N N . ASN A 1 83 ? 10.135 -5.006 8.235 1.00 84.50 83 ASN A N 1
ATOM 646 C CA . ASN A 1 83 ? 10.353 -5.190 6.795 1.00 84.50 83 ASN A CA 1
ATOM 647 C C . ASN A 1 83 ? 9.229 -4.592 5.934 1.00 84.50 83 ASN A C 1
ATOM 649 O O . ASN A 1 83 ? 9.250 -4.750 4.710 1.00 84.50 83 ASN A O 1
ATOM 653 N N . THR A 1 84 ? 8.234 -3.956 6.556 1.00 87.00 84 THR A N 1
ATOM 654 C CA . THR A 1 84 ? 7.134 -3.287 5.864 1.00 87.00 84 THR A CA 1
ATOM 655 C C . THR A 1 84 ? 7.411 -1.790 5.779 1.00 87.00 84 THR A C 1
ATOM 657 O O . THR A 1 84 ? 7.623 -1.122 6.789 1.00 87.00 84 THR A O 1
ATOM 660 N N . ILE A 1 85 ? 7.377 -1.260 4.559 1.00 89.75 85 ILE A N 1
ATOM 661 C CA . ILE A 1 85 ? 7.451 0.177 4.284 1.00 89.75 85 ILE A CA 1
ATOM 662 C C . ILE A 1 85 ? 6.099 0.619 3.737 1.00 89.75 85 ILE A C 1
ATOM 664 O O . ILE A 1 85 ? 5.548 -0.026 2.847 1.00 89.75 85 ILE A O 1
ATOM 668 N N . TYR A 1 86 ? 5.571 1.726 4.249 1.00 91.50 86 TYR A N 1
ATOM 669 C CA . TYR A 1 86 ? 4.353 2.332 3.727 1.00 91.50 86 TYR A CA 1
ATOM 670 C C . TYR A 1 86 ? 4.709 3.480 2.792 1.00 91.50 86 TYR A C 1
ATOM 672 O O . TYR A 1 86 ? 5.544 4.324 3.110 1.00 91.50 86 TYR A O 1
ATOM 680 N N . ALA A 1 87 ? 4.060 3.531 1.639 1.00 92.31 87 ALA A N 1
ATOM 681 C CA . ALA A 1 87 ? 4.259 4.588 0.659 1.00 92.31 87 ALA A CA 1
ATOM 682 C C . ALA A 1 87 ? 2.936 4.929 -0.020 1.00 92.31 87 ALA A C 1
ATOM 684 O O . ALA A 1 87 ? 2.040 4.089 -0.091 1.00 92.31 87 ALA A O 1
ATOM 685 N N . TYR A 1 88 ? 2.812 6.148 -0.536 1.00 92.56 88 TYR A N 1
ATOM 686 C CA . TYR A 1 88 ? 1.693 6.524 -1.393 1.00 92.56 88 TYR A CA 1
ATOM 687 C C . TYR A 1 88 ? 2.132 6.736 -2.837 1.00 92.56 88 TYR A C 1
ATOM 689 O O . TYR A 1 88 ? 3.285 7.051 -3.135 1.00 92.56 88 TYR A O 1
ATOM 697 N N . THR A 1 89 ? 1.180 6.565 -3.744 1.00 92.25 89 THR A N 1
ATO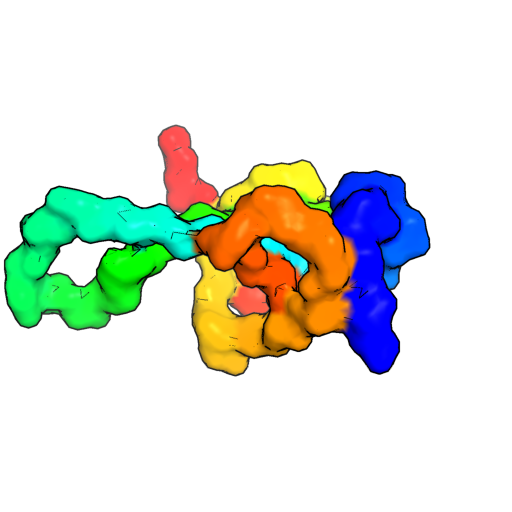M 698 C CA . THR A 1 89 ? 1.328 6.830 -5.174 1.00 92.25 89 THR A CA 1
ATOM 699 C C . THR A 1 89 ? -0.016 7.257 -5.766 1.00 92.25 89 THR A C 1
ATOM 701 O O . THR A 1 89 ? -1.053 7.111 -5.119 1.00 92.25 89 THR A O 1
ATOM 704 N N . LYS A 1 90 ? -0.025 7.778 -6.996 1.00 91.44 90 LYS A N 1
ATOM 705 C CA . LYS A 1 90 ? -1.273 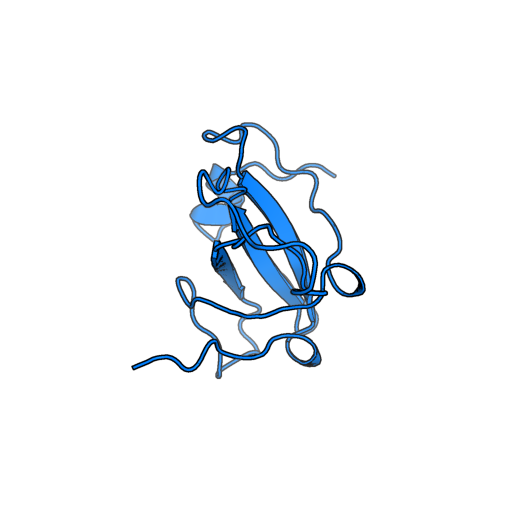8.051 -7.726 1.00 91.44 90 LYS A CA 1
ATOM 706 C C . LYS A 1 90 ? -1.823 6.763 -8.328 1.00 91.44 90 LYS A C 1
ATOM 708 O O . LYS A 1 90 ? -1.045 5.948 -8.824 1.00 91.44 90 LYS A O 1
ATOM 713 N N . GLN A 1 91 ? -3.151 6.633 -8.390 1.00 88.62 91 GLN A N 1
ATOM 714 C CA . GLN A 1 91 ? -3.820 5.509 -9.066 1.00 88.62 91 GLN A CA 1
ATOM 715 C C . GLN A 1 91 ? -3.255 5.249 -10.471 1.00 88.62 91 GLN A C 1
ATOM 717 O O . GLN A 1 91 ? -3.052 4.101 -10.850 1.00 88.62 91 GLN A O 1
ATOM 722 N N . SER A 1 92 ? -2.944 6.301 -11.233 1.00 86.75 92 SER A N 1
ATOM 723 C CA . SER A 1 92 ? -2.425 6.194 -12.603 1.00 86.75 92 SER A CA 1
ATOM 724 C C . SER A 1 92 ? -1.090 5.446 -12.732 1.00 86.75 92 SER A C 1
ATOM 726 O O . SER A 1 92 ? -0.766 4.977 -13.823 1.00 86.75 92 SER A O 1
ATOM 728 N N . PHE A 1 93 ? -0.313 5.318 -11.651 1.00 86.62 93 PHE A N 1
ATOM 729 C CA . PHE A 1 93 ? 0.950 4.571 -11.636 1.00 86.62 93 PHE A CA 1
ATOM 730 C C . PHE A 1 93 ? 0.789 3.115 -11.190 1.00 86.62 93 PHE A C 1
ATOM 732 O O . PHE A 1 93 ? 1.743 2.338 -11.282 1.00 86.62 93 PHE A O 1
ATOM 739 N N . ILE A 1 94 ? -0.398 2.739 -10.716 1.00 86.00 94 ILE A N 1
ATOM 740 C CA . ILE A 1 94 ? -0.695 1.397 -10.233 1.00 86.00 94 ILE A CA 1
ATOM 741 C C . ILE A 1 94 ? -1.168 0.536 -11.396 1.00 86.00 94 ILE A C 1
ATOM 743 O O . ILE A 1 94 ? -2.100 0.878 -12.121 1.00 86.00 94 ILE A O 1
ATOM 747 N N . LYS A 1 95 ? -0.550 -0.633 -11.540 1.00 82.50 95 LYS A N 1
ATOM 748 C CA . LYS A 1 95 ? -1.055 -1.714 -12.382 1.00 82.50 95 LYS A CA 1
ATOM 749 C C . LYS A 1 95 ? -1.510 -2.849 -11.481 1.00 82.50 95 LYS A C 1
ATOM 751 O O . LYS A 1 95 ? -0.744 -3.311 -10.638 1.00 82.50 95 LYS A O 1
ATOM 756 N N . LEU A 1 96 ? -2.738 -3.322 -11.665 1.00 72.94 96 LEU A N 1
ATOM 757 C CA . LEU A 1 96 ? -3.190 -4.544 -11.003 1.00 72.94 96 LEU A CA 1
ATOM 758 C C . LEU A 1 96 ? -2.273 -5.696 -11.425 1.00 72.94 96 LEU A C 1
ATOM 760 O O . LEU A 1 96 ? -2.005 -5.880 -12.618 1.00 72.94 96 LEU A O 1
ATOM 764 N N . LYS A 1 97 ? -1.764 -6.454 -10.450 1.00 66.62 97 LYS A N 1
ATOM 765 C CA . LYS A 1 97 ? -0.979 -7.654 -10.732 1.00 66.62 97 LYS A CA 1
ATOM 766 C C . LYS A 1 97 ? -1.950 -8.731 -11.216 1.00 66.62 97 LYS A C 1
ATOM 768 O O . LYS A 1 97 ? -2.451 -9.512 -10.418 1.00 66.62 97 LYS A O 1
ATOM 773 N N . TYR A 1 98 ? -2.247 -8.753 -12.514 1.00 46.94 98 TYR A N 1
ATOM 774 C CA . TYR A 1 98 ? -2.989 -9.861 -13.112 1.00 46.94 98 TYR A CA 1
ATOM 775 C C . TYR A 1 98 ? -2.115 -11.118 -13.075 1.00 46.94 98 TYR A C 1
ATOM 777 O O . TYR A 1 98 ? -1.046 -11.164 -13.686 1.00 46.94 98 TYR A O 1
ATOM 785 N N . GLY A 1 99 ? -2.572 -12.114 -12.322 1.00 37.47 99 GLY A N 1
ATOM 786 C CA . GLY A 1 99 ? -1.923 -13.406 -12.145 1.00 37.47 99 GLY A CA 1
ATOM 787 C C . GLY A 1 99 ? -2.897 -14.386 -11.502 1.00 37.47 99 GLY A C 1
ATOM 788 O O . GLY A 1 99 ? -3.091 -14.331 -10.292 1.00 37.47 99 GLY A O 1
ATOM 789 N N . SER A 1 100 ? -3.511 -15.171 -12.390 1.00 38.06 100 SER A N 1
ATOM 790 C CA . SER A 1 100 ? -4.319 -16.394 -12.274 1.00 38.06 100 SER A CA 1
ATOM 791 C C . SER A 1 100 ? -4.314 -17.156 -10.950 1.00 38.06 100 SER A C 1
ATOM 793 O O . SER A 1 100 ? -3.215 -17.394 -10.404 1.00 38.06 100 SER A O 1
#

Radius of gyration: 14.23 Å; chains: 1; bounding box: 37×32×32 Å

pLDDT: mean 78.78, std 18.16, range [35.38, 94.31]

Sequence (100 aa):
MKIDEEELLNGKWIPRDQNVVVAIRQTKSNVIIPETANTSDYLHDIIVVAVDPDIKDLNIGDKVIVSYASLVELPVVNVKDKNTIYAYTKQSFIKLKYGS